Protein AF-A0A7K4ILQ0-F1 (afdb_monomer)

Solvent-accessible surface area (backbone atoms only — not comparable to full-atom values): 3751 Å² total; per-residue (Å²): 139,76,81,84,47,70,65,48,55,26,69,41,59,60,67,63,44,38,70,38,88,95,25,45,66,70,52,28,50,53,50,32,63,74,59,70,28,80,72,59,66,70,60,53,55,48,49,54,51,55,52,59,55,66,65,64,68,79,73,83,127

Mean predicted aligned error: 7.6 Å

Secondary structure (DSSP, 8-state):
----SHHHHHHS-HHHHHTSTT--HHHHHHHHHHHT----HHHHHHHHHHHHHHHHTTS--

Nearest PDB structures (foldseek):
  8xbt-assembly1_K  TM=9.219E-01  e=2.677E+00  Homo sapiens
  5tt5-assembly1_A  TM=7.878E-01  e=2.198E+00  Escherichia coli K-12
  2owo-assembly1_A  TM=6.574E-01  e=1.690E+00  Escherichia coli K-12
  4glx-assembly1_A  TM=6.579E-01  e=1.805E+00  Escherichia coli K-12

Sequence (61 aa):
AGYKTIEDIKTAPIEDLMNLPLIGPKVARRIKEQVGGFVKKETWEKLEKEEAWKQKALTEY

Foldseek 3Di:
DDPPDLVSLQADALVVQCVDPPRHLVNSVVSNVVSVHDDDPVSVVVSVVVVVVVVVVPPDD

Radius of gyration: 13.09 Å; Cα contacts (8 Å, |Δi|>4): 38; chains: 1; bounding box: 28×22×38 Å

pLDDT: mean 78.59, std 11.71, range [44.31, 88.94]

Structure (mmCIF, N/CA/C/O backbone):
data_AF-A0A7K4ILQ0-F1
#
_entry.id   AF-A0A7K4ILQ0-F1
#
loop_
_atom_site.group_PDB
_atom_site.id
_atom_site.type_symbol
_atom_site.label_atom_id
_atom_site.label_alt_id
_atom_site.label_comp_id
_atom_site.label_asym_id
_atom_site.label_entity_id
_atom_site.label_seq_id
_atom_site.pdbx_PDB_ins_code
_atom_site.Cartn_x
_atom_site.Cartn_y
_atom_site.Cartn_z
_atom_site.occupancy
_atom_site.B_iso_or_equiv
_atom_site.auth_seq_id
_atom_site.auth_comp_id
_atom_site.auth_asym_id
_atom_site.a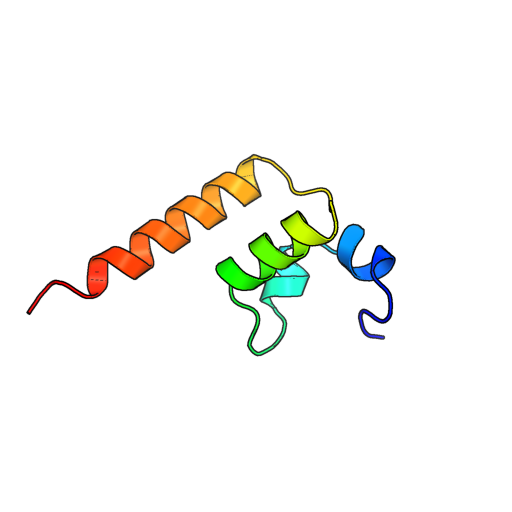uth_atom_id
_atom_site.pdbx_PDB_model_num
ATOM 1 N N . ALA A 1 1 ? -8.916 -13.499 7.671 1.00 52.31 1 ALA A N 1
ATOM 2 C CA . ALA A 1 1 ? -9.663 -12.235 7.832 1.00 52.31 1 ALA A CA 1
ATOM 3 C C . ALA A 1 1 ? -9.173 -11.291 6.744 1.00 52.31 1 ALA A C 1
ATOM 5 O O . ALA A 1 1 ? -7.968 -11.208 6.569 1.00 52.31 1 ALA A O 1
ATOM 6 N N . GLY A 1 2 ? -10.068 -10.721 5.939 1.00 72.25 2 GLY A N 1
ATOM 7 C CA . GLY A 1 2 ? -9.707 -9.826 4.832 1.00 72.25 2 GLY A CA 1
ATOM 8 C C . GLY A 1 2 ? -10.142 -8.394 5.123 1.00 72.25 2 GLY A C 1
ATOM 9 O O . GLY A 1 2 ? -10.917 -8.181 6.055 1.00 72.25 2 GLY A O 1
ATOM 10 N N . TYR A 1 3 ? -9.671 -7.446 4.314 1.00 81.88 3 TYR A N 1
ATOM 11 C CA . TYR A 1 3 ? -10.119 -6.054 4.347 1.00 81.88 3 TYR A CA 1
ATOM 12 C C . TYR A 1 3 ? -11.581 -5.990 3.894 1.00 81.88 3 TYR A C 1
ATOM 14 O O . TYR A 1 3 ? -11.876 -6.221 2.720 1.00 81.88 3 TYR A O 1
ATOM 22 N N . LYS A 1 4 ? -12.508 -5.759 4.828 1.00 85.00 4 LYS A N 1
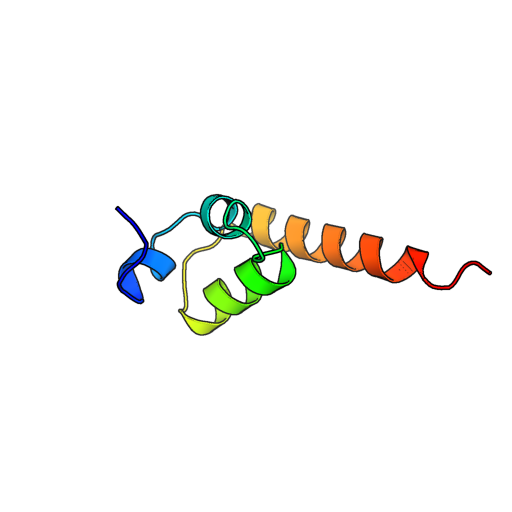ATOM 23 C CA . LYS A 1 4 ? -13.953 -5.714 4.541 1.00 85.00 4 LYS A CA 1
ATOM 24 C C . LYS A 1 4 ? -14.480 -4.288 4.506 1.00 85.00 4 LYS A C 1
ATOM 26 O O . LYS A 1 4 ? -15.514 -4.043 3.889 1.00 85.00 4 LYS A O 1
ATOM 31 N N . THR A 1 5 ? -13.786 -3.365 5.163 1.00 87.00 5 THR A N 1
ATOM 32 C CA . THR A 1 5 ? -14.188 -1.965 5.274 1.00 87.00 5 THR A CA 1
ATOM 33 C C . THR A 1 5 ? -13.121 -1.021 4.725 1.00 87.00 5 THR A C 1
ATOM 35 O O . THR A 1 5 ? -11.944 -1.363 4.594 1.00 87.00 5 THR A O 1
ATOM 38 N N . ILE A 1 6 ? -13.542 0.209 4.423 1.00 84.75 6 ILE A N 1
ATOM 39 C CA . ILE A 1 6 ? -12.639 1.296 4.023 1.00 84.75 6 ILE A CA 1
ATOM 40 C C . ILE A 1 6 ? -11.649 1.617 5.153 1.00 84.75 6 ILE A C 1
ATOM 42 O O . ILE A 1 6 ? -10.495 1.941 4.886 1.00 84.75 6 ILE A O 1
ATOM 46 N N . GLU A 1 7 ? -12.073 1.491 6.411 1.00 85.19 7 GLU A N 1
A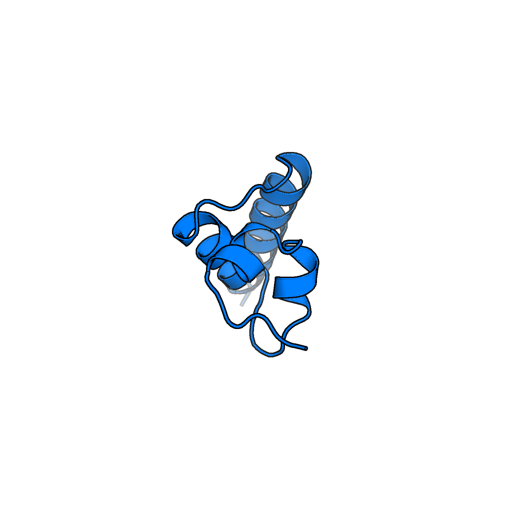TOM 47 C CA . GLU A 1 7 ? -11.237 1.727 7.592 1.00 85.19 7 GLU A CA 1
ATOM 48 C C . GLU A 1 7 ? -10.116 0.691 7.717 1.00 85.19 7 GLU A C 1
ATOM 50 O O . GLU A 1 7 ? -8.971 1.057 8.009 1.00 85.19 7 GLU A O 1
ATOM 55 N N . ASP A 1 8 ? -10.406 -0.573 7.391 1.00 87.62 8 ASP A N 1
ATOM 56 C CA . ASP A 1 8 ? -9.389 -1.625 7.345 1.00 87.62 8 ASP A CA 1
ATOM 57 C C . ASP A 1 8 ? -8.307 -1.259 6.318 1.00 87.62 8 ASP A C 1
ATOM 59 O O . ASP A 1 8 ? -7.117 -1.316 6.608 1.00 87.62 8 ASP A O 1
ATOM 63 N N . ILE A 1 9 ? -8.708 -0.791 5.132 1.00 86.56 9 ILE A N 1
ATOM 64 C CA . ILE A 1 9 ? -7.782 -0.362 4.069 1.00 86.56 9 ILE A CA 1
ATOM 65 C C . ILE A 1 9 ? -7.025 0.915 4.475 1.00 86.56 9 ILE A C 1
ATOM 67 O O . ILE A 1 9 ? -5.839 1.088 4.168 1.00 86.56 9 ILE A O 1
ATOM 71 N N . LYS A 1 10 ? -7.684 1.830 5.189 1.00 86.56 10 LYS A N 1
ATOM 72 C CA . LYS A 1 10 ? -7.096 3.093 5.653 1.00 86.56 10 LYS A CA 1
ATOM 73 C C . LYS A 1 10 ? -5.972 2.866 6.660 1.00 86.56 10 LYS A C 1
ATO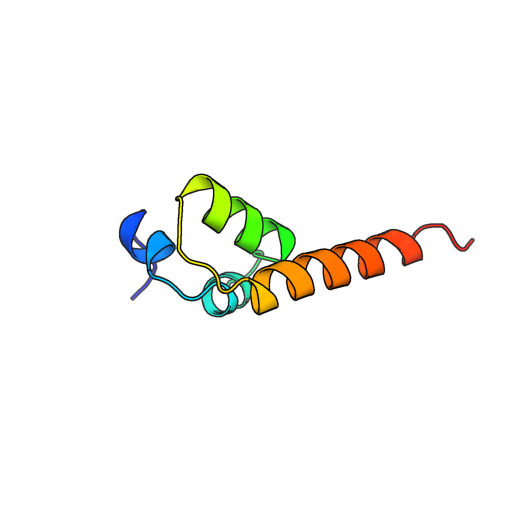M 75 O O . LYS A 1 10 ? -4.957 3.564 6.592 1.00 86.56 10 LYS A O 1
ATOM 80 N N . THR A 1 11 ? -6.129 1.880 7.536 1.00 87.31 11 THR A N 1
ATOM 81 C CA . THR A 1 11 ? -5.149 1.512 8.570 1.00 87.31 11 THR A CA 1
ATOM 82 C C . THR A 1 11 ? -4.132 0.470 8.101 1.00 87.31 11 THR A C 1
ATOM 84 O O . THR A 1 11 ? -3.014 0.457 8.611 1.00 87.31 11 THR A O 1
ATOM 87 N N . ALA A 1 12 ? -4.460 -0.331 7.083 1.00 87.94 12 ALA A N 1
ATOM 88 C CA . ALA A 1 12 ? -3.564 -1.342 6.525 1.00 87.94 12 ALA A CA 1
ATOM 89 C C . ALA A 1 12 ? -2.232 -0.757 6.017 1.00 87.94 12 ALA A C 1
ATOM 91 O O . ALA A 1 12 ? -2.232 0.290 5.365 1.00 87.94 12 ALA A O 1
ATOM 92 N N . PRO A 1 13 ? -1.090 -1.426 6.221 1.00 87.44 13 PRO A N 1
ATOM 93 C CA . PRO A 1 13 ? 0.148 -1.099 5.522 1.00 87.44 13 PRO A CA 1
ATOM 94 C C . PRO A 1 13 ? -0.031 -1.169 3.999 1.00 87.44 13 PRO A C 1
ATOM 96 O O . PRO A 1 13 ? -0.700 -2.055 3.475 1.00 87.44 13 PRO A O 1
ATOM 99 N N . ILE A 1 14 ? 0.593 -0.244 3.262 1.00 86.31 14 ILE A N 1
ATOM 100 C CA . ILE A 1 14 ? 0.549 -0.266 1.789 1.00 86.31 14 ILE A CA 1
ATOM 101 C C . ILE A 1 14 ? 1.222 -1.523 1.212 1.00 86.31 14 ILE A C 1
ATOM 103 O O . ILE A 1 14 ? 0.824 -2.003 0.158 1.00 86.31 14 ILE A O 1
ATOM 107 N N . GLU A 1 15 ? 2.199 -2.078 1.929 1.00 86.31 15 GLU A N 1
ATOM 108 C CA . GLU A 1 15 ? 2.901 -3.320 1.590 1.00 86.31 15 GLU A CA 1
ATOM 109 C C . GLU A 1 15 ? 1.959 -4.525 1.607 1.00 86.31 15 GLU A C 1
ATOM 111 O O . GLU A 1 15 ? 1.983 -5.333 0.682 1.00 86.31 15 GLU A O 1
ATOM 116 N N . ASP A 1 16 ? 1.050 -4.590 2.580 1.00 87.62 16 ASP A N 1
ATOM 117 C CA . ASP A 1 16 ? 0.051 -5.656 2.635 1.00 87.62 16 ASP A CA 1
ATOM 118 C C . ASP A 1 16 ? -0.950 -5.553 1.484 1.00 87.62 16 ASP A C 1
ATOM 120 O O . ASP A 1 16 ? -1.367 -6.570 0.933 1.00 87.62 16 ASP A O 1
ATOM 124 N N . LEU A 1 17 ? -1.295 -4.327 1.068 1.00 85.62 17 LEU A N 1
ATOM 125 C CA . LEU A 1 17 ? -2.120 -4.118 -0.120 1.00 85.62 17 LEU A CA 1
ATOM 126 C C . LEU A 1 17 ? -1.397 -4.599 -1.383 1.00 85.62 17 LEU A C 1
ATOM 128 O O . LEU A 1 17 ? -2.034 -5.210 -2.229 1.00 85.62 17 LEU A O 1
ATOM 132 N N . MET A 1 18 ? -0.085 -4.375 -1.500 1.00 85.25 18 MET A N 1
ATOM 133 C CA . MET A 1 18 ? 0.718 -4.853 -2.637 1.00 85.25 18 MET A CA 1
ATOM 134 C C . MET A 1 18 ? 0.924 -6.374 -2.654 1.00 85.25 18 MET A C 1
ATOM 136 O O . MET A 1 18 ? 1.169 -6.947 -3.713 1.00 85.25 18 MET A O 1
ATOM 140 N N . ASN A 1 19 ? 0.828 -7.033 -1.499 1.00 86.25 19 ASN A N 1
ATOM 141 C CA . ASN A 1 19 ? 0.893 -8.492 -1.404 1.00 86.25 19 ASN A CA 1
ATOM 142 C C . ASN A 1 19 ? -0.395 -9.178 -1.890 1.00 86.25 19 ASN A C 1
ATOM 144 O O . ASN A 1 19 ? -0.416 -10.399 -2.062 1.00 86.25 19 ASN A O 1
ATOM 148 N N . LEU A 1 20 ? -1.477 -8.424 -2.117 1.00 85.25 20 LEU A N 1
ATOM 149 C CA . LEU A 1 20 ? -2.713 -8.976 -2.655 1.00 85.25 20 LEU A CA 1
ATOM 150 C C . LEU A 1 20 ? -2.577 -9.267 -4.158 1.00 85.25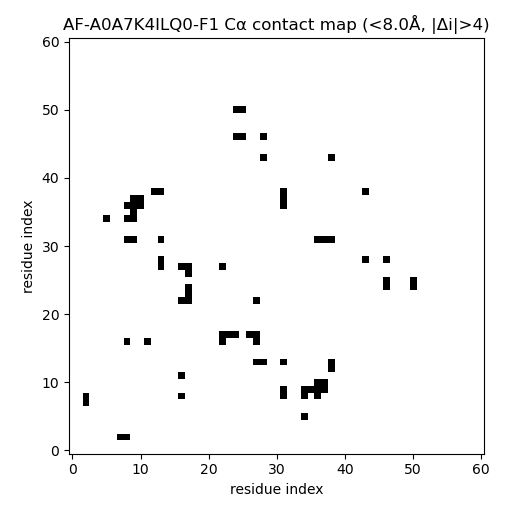 20 LEU A C 1
ATOM 152 O O . LEU A 1 20 ? -2.016 -8.465 -4.912 1.00 85.25 20 LEU A O 1
ATOM 156 N N . PRO A 1 21 ? -3.142 -10.392 -4.634 1.00 81.50 21 PRO A N 1
ATOM 157 C CA . PRO A 1 21 ? -3.125 -10.713 -6.052 1.00 81.50 21 PRO A CA 1
ATOM 158 C C . PRO A 1 21 ? -3.798 -9.591 -6.851 1.00 81.50 21 PRO A C 1
ATOM 160 O O . PRO A 1 21 ? -4.857 -9.097 -6.468 1.00 81.50 21 PRO A O 1
ATOM 163 N N . LEU A 1 22 ? -3.183 -9.212 -7.978 1.00 83.06 22 LEU A N 1
ATOM 164 C CA . LEU A 1 22 ? -3.619 -8.134 -8.883 1.00 83.06 22 LEU A CA 1
ATOM 165 C C . LEU A 1 22 ? -3.455 -6.699 -8.346 1.00 83.06 22 LEU A C 1
ATOM 167 O O . LEU A 1 22 ? -3.738 -5.750 -9.082 1.00 83.06 22 LEU A O 1
ATOM 171 N N . ILE A 1 23 ? -2.953 -6.503 -7.124 1.00 84.56 23 ILE A N 1
ATOM 172 C CA . ILE A 1 23 ? -2.686 -5.168 -6.580 1.00 84.56 23 ILE A CA 1
ATOM 173 C C . ILE A 1 23 ? -1.189 -4.877 -6.663 1.00 84.56 23 ILE A C 1
ATOM 175 O O . ILE A 1 23 ? -0.399 -5.252 -5.810 1.00 84.56 23 ILE A O 1
ATOM 179 N N . GLY A 1 24 ? -0.787 -4.175 -7.720 1.00 83.06 24 GLY A N 1
ATOM 180 C CA . GLY A 1 24 ? 0.576 -3.660 -7.839 1.00 83.06 24 GLY A CA 1
ATOM 181 C C . GLY A 1 24 ? 0.792 -2.342 -7.076 1.00 83.06 24 GLY A C 1
ATOM 182 O O . GLY A 1 24 ? -0.181 -1.711 -6.652 1.00 83.06 24 GLY A O 1
ATOM 183 N N . PRO A 1 25 ? 2.045 -1.852 -7.009 1.00 84.94 25 PRO A N 1
ATOM 184 C CA . PRO A 1 25 ? 2.418 -0.567 -6.401 1.00 84.94 25 PRO A CA 1
ATOM 185 C C . PRO A 1 25 ? 1.501 0.605 -6.784 1.00 84.94 25 PRO A C 1
ATOM 187 O O . PRO A 1 25 ? 1.014 1.338 -5.926 1.00 84.94 25 PRO A O 1
ATOM 190 N N . LYS A 1 26 ? 1.177 0.717 -8.079 1.00 84.62 26 LYS A N 1
ATOM 191 C CA . LYS A 1 26 ? 0.273 1.733 -8.640 1.00 84.62 26 LYS A CA 1
ATOM 192 C C . LYS A 1 26 ? -1.129 1.689 -8.042 1.00 84.62 26 LYS A C 1
ATOM 194 O O . LYS A 1 26 ? -1.718 2.716 -7.707 1.00 84.62 26 LYS A O 1
ATOM 199 N N . VAL A 1 27 ? -1.680 0.481 -7.952 1.00 86.88 27 VAL A N 1
ATOM 200 C CA . VAL A 1 27 ? -3.046 0.249 -7.480 1.00 86.88 27 VAL A CA 1
ATOM 201 C C . VAL A 1 27 ? -3.098 0.461 -5.971 1.00 86.88 27 VAL A C 1
ATOM 203 O O . VAL A 1 27 ? -3.971 1.182 -5.500 1.00 86.88 27 VAL A O 1
ATOM 206 N N . ALA A 1 28 ? -2.119 -0.062 -5.229 1.00 87.50 28 ALA A N 1
ATOM 207 C CA . ALA A 1 28 ? -2.000 0.147 -3.788 1.00 87.50 28 ALA A CA 1
ATOM 208 C C . ALA A 1 28 ? -1.896 1.640 -3.427 1.00 87.50 28 ALA A C 1
ATOM 210 O O . ALA A 1 28 ? -2.592 2.107 -2.521 1.00 87.50 28 ALA A O 1
ATOM 211 N N . ARG A 1 29 ? -1.097 2.411 -4.180 1.00 87.06 29 ARG A N 1
ATOM 212 C CA . ARG A 1 29 ? -0.983 3.866 -4.005 1.00 87.06 29 ARG A CA 1
ATOM 213 C C . ARG A 1 29 ? -2.310 4.574 -4.252 1.00 87.06 29 ARG A C 1
ATOM 215 O O . ARG A 1 29 ? -2.767 5.321 -3.392 1.00 87.06 29 ARG A O 1
ATOM 222 N N . ARG A 1 30 ? -2.956 4.294 -5.388 1.00 87.31 30 ARG A N 1
ATOM 223 C CA . ARG A 1 30 ? -4.246 4.901 -5.745 1.00 87.31 30 ARG A CA 1
ATOM 224 C C . ARG A 1 30 ? -5.329 4.588 -4.714 1.00 87.31 30 ARG A C 1
ATOM 226 O O . ARG A 1 30 ? -6.094 5.474 -4.352 1.00 87.31 30 ARG A O 1
ATOM 233 N N . ILE A 1 31 ? -5.360 3.359 -4.197 1.00 87.88 31 ILE A N 1
ATOM 234 C CA . ILE A 1 31 ? -6.266 2.972 -3.112 1.00 87.88 31 ILE A CA 1
ATOM 235 C C . ILE A 1 31 ? -6.006 3.846 -1.882 1.00 87.88 31 ILE A C 1
ATOM 237 O O . ILE A 1 31 ? -6.942 4.464 -1.378 1.00 87.88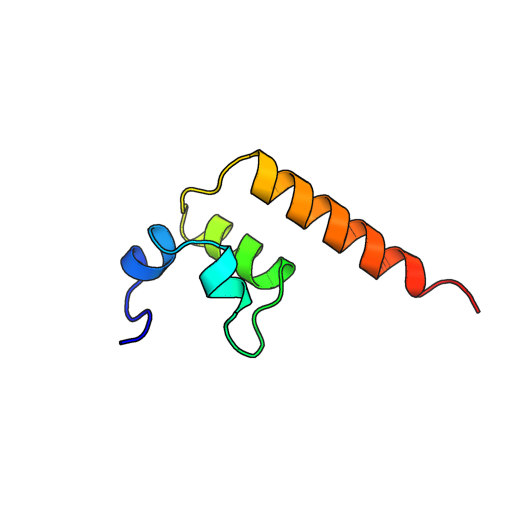 31 ILE A O 1
ATOM 241 N N . LYS A 1 32 ? -4.749 3.948 -1.425 1.00 87.75 32 LYS A N 1
ATOM 242 C CA . LYS A 1 32 ? -4.380 4.762 -0.256 1.00 87.75 32 LYS A CA 1
ATOM 243 C C . LYS A 1 32 ? -4.711 6.242 -0.415 1.00 87.75 32 LYS A C 1
ATOM 245 O O . LYS A 1 32 ? -5.169 6.853 0.549 1.00 87.75 32 LYS A O 1
ATOM 250 N N . GLU A 1 33 ? -4.532 6.779 -1.614 1.00 88.12 33 GLU A N 1
ATOM 251 C CA . GLU A 1 33 ? -4.906 8.148 -1.968 1.00 88.12 33 GLU A CA 1
ATOM 252 C C . GLU A 1 33 ? -6.423 8.355 -1.879 1.00 88.12 33 GLU A C 1
ATOM 254 O O . GLU A 1 33 ? -6.885 9.296 -1.237 1.00 88.12 33 GLU A O 1
ATOM 259 N N . GLN A 1 34 ? -7.209 7.428 -2.437 1.00 86.88 34 GLN A N 1
ATOM 260 C CA . GLN A 1 34 ? -8.672 7.506 -2.424 1.00 86.88 34 GLN A CA 1
ATOM 261 C C . GLN A 1 34 ? -9.282 7.308 -1.030 1.00 86.88 34 GLN A C 1
ATOM 263 O O . GLN A 1 34 ? -10.291 7.938 -0.720 1.00 86.88 34 GLN A O 1
ATOM 268 N N . VAL A 1 35 ? -8.697 6.459 -0.179 1.00 88.94 35 VAL A N 1
ATOM 269 C CA . VAL A 1 35 ? -9.194 6.235 1.193 1.00 88.94 35 VAL A CA 1
ATOM 270 C C . VAL A 1 35 ? -8.631 7.229 2.219 1.00 88.94 35 VAL A C 1
ATOM 272 O O . VAL A 1 35 ? -9.037 7.210 3.384 1.00 88.94 35 VAL A O 1
ATOM 275 N N . GLY A 1 36 ? -7.687 8.088 1.816 1.00 84.69 36 GLY A N 1
ATOM 276 C CA . GLY A 1 36 ? -7.001 9.021 2.714 1.00 84.69 36 GLY A CA 1
ATOM 277 C C . GLY A 1 36 ? -6.212 8.307 3.817 1.00 84.69 36 GLY A C 1
ATOM 278 O O . GLY A 1 36 ? -6.242 8.715 4.981 1.00 84.69 36 GLY A O 1
ATOM 279 N N . GLY A 1 37 ? -5.584 7.179 3.479 1.00 81.94 37 GLY A N 1
ATOM 280 C CA . GLY A 1 37 ? -4.809 6.372 4.418 1.00 81.94 37 GLY A CA 1
ATOM 281 C C . GLY A 1 37 ? -3.424 6.954 4.681 1.00 81.94 37 GLY A C 1
ATOM 282 O O . GLY A 1 37 ? -2.827 7.590 3.817 1.00 81.94 37 GLY A O 1
ATOM 283 N N . PHE A 1 38 ? -2.886 6.704 5.873 1.00 79.06 38 PHE A N 1
ATOM 284 C CA . PHE A 1 38 ? -1.535 7.143 6.206 1.00 79.06 38 PHE A CA 1
ATOM 285 C C . PHE A 1 38 ? -0.500 6.271 5.485 1.00 79.06 38 PHE A C 1
A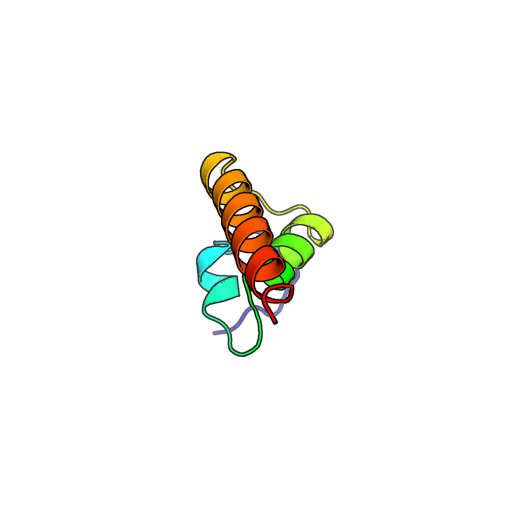TOM 287 O O . PHE A 1 38 ? -0.530 5.043 5.593 1.00 79.06 38 PHE A O 1
ATOM 294 N N . VAL A 1 39 ? 0.422 6.905 4.761 1.00 81.00 39 VAL A N 1
ATOM 295 C CA . VAL A 1 39 ? 1.586 6.254 4.151 1.00 81.00 39 VAL A CA 1
ATOM 296 C C . VAL A 1 39 ? 2.818 7.081 4.486 1.00 81.00 39 VAL A C 1
ATOM 298 O O . VAL A 1 39 ? 2.801 8.307 4.382 1.00 81.00 39 VAL A O 1
ATOM 301 N N . LYS A 1 40 ? 3.899 6.417 4.909 1.00 84.44 40 LYS A N 1
ATOM 302 C CA . LYS A 1 40 ? 5.171 7.096 5.170 1.00 84.44 40 LYS A CA 1
ATOM 303 C C . LYS A 1 40 ? 5.694 7.719 3.878 1.00 84.44 40 LYS A C 1
ATOM 305 O O . LYS A 1 40 ? 5.687 7.073 2.831 1.00 84.44 40 LYS A O 1
ATOM 310 N N . LYS A 1 41 ? 6.210 8.944 3.976 1.00 82.25 41 LYS A N 1
ATOM 311 C CA . LYS A 1 41 ? 6.744 9.697 2.832 1.00 82.25 41 LYS A CA 1
ATOM 312 C C . LYS A 1 41 ? 7.822 8.918 2.068 1.00 82.25 41 LYS A C 1
ATOM 314 O O . LYS A 1 41 ? 7.779 8.850 0.850 1.00 82.25 41 LYS A O 1
ATOM 319 N N . GLU A 1 42 ? 8.726 8.255 2.784 1.00 82.25 42 GLU A N 1
ATOM 320 C CA . GLU A 1 42 ? 9.787 7.418 2.203 1.00 82.25 42 GLU A CA 1
ATOM 321 C C . GLU A 1 42 ? 9.230 6.268 1.354 1.00 82.25 42 GLU A C 1
ATOM 323 O O . GLU A 1 42 ? 9.734 5.983 0.270 1.00 82.25 42 GLU A O 1
ATOM 328 N N . THR A 1 43 ? 8.178 5.602 1.839 1.00 81.94 43 THR A N 1
ATOM 329 C CA . THR A 1 43 ? 7.499 4.531 1.104 1.00 81.94 43 THR A CA 1
ATOM 330 C C . THR A 1 43 ? 6.794 5.098 -0.123 1.00 81.94 43 THR A C 1
ATOM 332 O O . THR A 1 43 ? 6.865 4.507 -1.194 1.00 81.94 43 THR A O 1
ATOM 335 N N . TRP A 1 44 ? 6.174 6.273 0.000 1.00 83.00 44 TRP A N 1
ATOM 336 C CA . TRP A 1 44 ? 5.519 6.956 -1.114 1.00 83.00 44 TRP A CA 1
ATOM 337 C C . TRP A 1 44 ? 6.496 7.317 -2.244 1.00 83.00 44 TRP A C 1
ATOM 339 O O . TRP A 1 44 ? 6.249 6.988 -3.403 1.00 83.00 44 TRP A O 1
ATOM 349 N N . GLU A 1 45 ? 7.644 7.906 -1.903 1.00 83.06 45 GLU A N 1
ATOM 350 C CA . GLU A 1 45 ? 8.692 8.269 -2.867 1.00 83.06 45 GLU A CA 1
ATOM 351 C C . GLU A 1 45 ? 9.320 7.040 -3.542 1.00 83.06 45 GLU A C 1
ATOM 353 O O . GLU A 1 45 ? 9.651 7.073 -4.730 1.00 83.06 45 GLU A O 1
ATOM 358 N N . LYS A 1 46 ? 9.482 5.930 -2.810 1.00 83.00 46 LYS A N 1
ATOM 359 C CA . LYS A 1 46 ? 9.952 4.662 -3.392 1.00 83.00 46 LYS A CA 1
ATOM 360 C C . LYS A 1 46 ? 8.975 4.126 -4.438 1.00 83.00 46 LYS A C 1
ATOM 362 O O . LYS A 1 46 ? 9.413 3.732 -5.517 1.00 83.00 46 LYS A O 1
ATOM 367 N N . LEU A 1 47 ? 7.673 4.172 -4.151 1.00 77.69 47 LEU A N 1
ATOM 368 C CA . LEU A 1 47 ? 6.633 3.713 -5.076 1.00 77.69 47 LEU A CA 1
ATOM 369 C C . LEU A 1 47 ? 6.593 4.554 -6.360 1.00 77.69 47 LEU A C 1
ATOM 371 O O . LEU A 1 47 ? 6.419 4.002 -7.444 1.00 77.69 47 LEU A O 1
ATOM 375 N N . GLU A 1 48 ? 6.801 5.870 -6.272 1.00 74.44 48 GLU A N 1
ATOM 376 C CA . GLU A 1 48 ? 6.932 6.735 -7.457 1.00 74.44 48 GLU A CA 1
ATOM 377 C C . GLU A 1 48 ? 8.163 6.394 -8.308 1.00 74.44 48 GLU A C 1
ATOM 379 O O . GLU A 1 48 ? 8.083 6.358 -9.539 1.00 74.44 48 GLU A O 1
ATOM 384 N N . LYS A 1 49 ? 9.305 6.107 -7.673 1.00 73.44 49 LYS A N 1
ATOM 385 C CA . LYS A 1 49 ? 10.542 5.754 -8.389 1.00 73.44 49 LYS A CA 1
ATOM 386 C C . LYS A 1 49 ? 10.456 4.391 -9.076 1.00 73.44 49 LYS A C 1
ATOM 388 O O . LYS A 1 49 ? 10.914 4.261 -10.212 1.00 73.44 49 LYS A O 1
ATOM 393 N N . GLU A 1 50 ? 9.858 3.393 -8.428 1.00 68.81 50 GLU A N 1
ATOM 394 C CA . GLU A 1 50 ? 9.637 2.072 -9.034 1.00 68.81 50 GLU A CA 1
ATOM 395 C C . GLU A 1 50 ? 8.655 2.123 -10.215 1.00 68.81 50 GLU A C 1
ATOM 397 O O . GLU A 1 50 ? 8.855 1.422 -11.212 1.00 68.81 50 GLU A O 1
ATOM 402 N N . GLU A 1 51 ? 7.628 2.978 -10.153 1.00 64.56 51 GLU A N 1
ATOM 403 C CA . GLU A 1 51 ? 6.746 3.238 -11.298 1.00 64.56 51 GLU A CA 1
ATOM 404 C C . GLU A 1 51 ? 7.503 3.850 -12.481 1.00 64.56 51 GLU A C 1
ATOM 406 O O . GLU A 1 51 ? 7.379 3.366 -13.611 1.00 64.56 51 GLU A O 1
ATOM 411 N N . ALA A 1 52 ? 8.310 4.884 -12.227 1.00 59.91 52 ALA A N 1
ATOM 412 C CA . ALA A 1 52 ? 9.078 5.565 -13.267 1.00 59.91 52 ALA A CA 1
ATOM 413 C C . ALA A 1 52 ? 10.081 4.627 -13.960 1.00 59.91 52 ALA A C 1
ATOM 415 O O . ALA A 1 52 ? 10.346 4.772 -15.155 1.00 59.91 52 ALA A O 1
ATOM 416 N N . TRP A 1 53 ? 10.617 3.647 -13.228 1.00 55.47 53 TRP A N 1
ATOM 417 C CA . TRP A 1 53 ? 11.537 2.652 -13.773 1.00 55.47 53 TRP A CA 1
ATOM 418 C C . TRP A 1 53 ? 10.842 1.654 -14.712 1.00 55.47 53 TRP A C 1
ATOM 420 O O . TRP A 1 53 ? 11.339 1.407 -15.810 1.00 55.47 53 TRP A O 1
ATOM 430 N N . LYS A 1 54 ? 9.658 1.133 -14.350 1.00 56.97 54 LYS A N 1
ATOM 431 C CA . LYS A 1 54 ? 8.913 0.185 -15.208 1.00 56.97 54 LYS A CA 1
ATOM 432 C C . LYS A 1 54 ? 8.434 0.798 -16.527 1.00 56.97 54 LYS A C 1
ATOM 434 O O . LYS A 1 54 ? 8.329 0.082 -17.517 1.00 56.97 54 LYS A O 1
ATOM 439 N N . GLN A 1 55 ? 8.156 2.102 -16.561 1.00 54.25 55 GLN A N 1
ATOM 440 C CA . GLN A 1 55 ? 7.673 2.775 -17.771 1.00 54.25 55 GLN A CA 1
ATOM 441 C C . GLN A 1 55 ? 8.781 3.041 -18.808 1.00 54.25 55 GLN A C 1
ATOM 443 O O . GLN A 1 55 ? 8.482 3.127 -19.996 1.00 54.25 55 GLN A O 1
ATOM 448 N N . LYS A 1 56 ? 10.056 3.124 -18.399 1.00 56.69 56 LYS A N 1
ATOM 449 C CA . LYS A 1 56 ? 11.178 3.374 -19.325 1.00 56.69 56 LYS A CA 1
ATOM 450 C C . LYS A 1 56 ? 11.584 2.164 -20.173 1.00 56.69 56 LYS A C 1
ATOM 452 O O . LYS A 1 56 ? 12.195 2.351 -21.213 1.00 56.69 56 LYS A O 1
A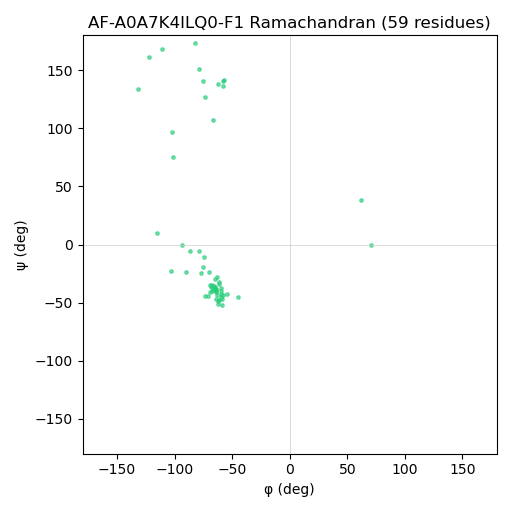TOM 457 N N . ALA A 1 57 ? 11.220 0.945 -19.775 1.00 57.97 57 ALA A N 1
ATOM 458 C CA . ALA A 1 57 ? 11.633 -0.275 -20.477 1.00 57.97 57 ALA A CA 1
ATOM 459 C C . ALA A 1 57 ? 10.833 -0.579 -21.764 1.00 57.97 57 ALA A C 1
ATOM 461 O O . ALA A 1 57 ? 11.155 -1.526 -22.470 1.00 57.97 57 ALA A O 1
ATOM 462 N N . LEU A 1 58 ? 9.780 0.188 -22.074 1.00 58.19 58 LEU A N 1
ATOM 463 C CA . LEU A 1 58 ? 8.874 -0.082 -23.203 1.00 58.19 58 LEU A CA 1
ATOM 464 C C . LEU A 1 58 ? 9.250 0.645 -24.509 1.00 58.19 58 LEU A C 1
ATOM 466 O O . LEU A 1 58 ? 8.552 0.469 -25.502 1.00 58.19 58 LEU A O 1
ATOM 470 N N . THR A 1 59 ? 10.321 1.449 -24.527 1.00 64.38 59 THR A N 1
ATOM 471 C CA . THR A 1 59 ? 10.735 2.235 -25.711 1.00 64.38 59 THR A CA 1
ATOM 472 C C . THR A 1 59 ? 12.088 1.836 -26.306 1.00 64.38 59 THR A C 1
ATOM 474 O O . THR A 1 59 ? 12.589 2.546 -27.170 1.00 64.38 59 THR A O 1
ATOM 477 N N . GLU A 1 60 ? 12.690 0.726 -25.877 1.00 55.69 60 GLU A N 1
ATOM 478 C CA . GLU A 1 60 ? 13.917 0.195 -26.490 1.00 55.69 60 GLU A CA 1
ATOM 479 C C . GLU A 1 60 ? 13.594 -0.985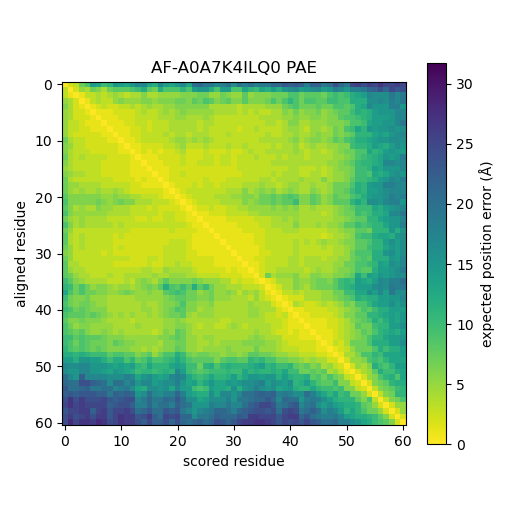 -27.421 1.00 55.69 60 GLU A C 1
ATOM 481 O O . GLU A 1 60 ? 13.804 -2.141 -27.061 1.00 55.69 60 GLU A O 1
ATOM 486 N N . TYR A 1 61 ? 13.052 -0.696 -28.609 1.00 44.31 61 TYR A N 1
ATOM 487 C CA . TYR A 1 61 ? 13.202 -1.525 -29.816 1.00 44.31 61 TYR A CA 1
ATOM 488 C C . TYR A 1 61 ? 12.918 -0.700 -31.074 1.00 44.31 61 TYR A C 1
ATOM 490 O O . TYR A 1 61 ? 11.838 -0.067 -31.125 1.00 44.31 61 TYR A O 1
#